Protein AF-A0A1X1Z628-F1 (afdb_monomer_lite)

pLDDT: mean 88.9, std 9.97, range [45.97, 98.0]

Structure (mmCIF, N/CA/C/O backbone):
data_AF-A0A1X1Z628-F1
#
_entry.id   AF-A0A1X1Z628-F1
#
loop_
_atom_site.group_PDB
_atom_site.id
_atom_site.type_symbol
_atom_site.label_atom_id
_atom_site.label_alt_id
_atom_site.label_comp_id
_atom_site.label_asym_id
_atom_site.label_entity_id
_atom_site.label_seq_id
_atom_site.pdbx_PDB_ins_code
_atom_site.Cartn_x
_atom_site.Cartn_y
_atom_site.Cartn_z
_atom_site.occupancy
_atom_site.B_iso_or_equiv
_atom_site.auth_seq_id
_atom_site.auth_comp_id
_atom_site.auth_asym_id
_atom_site.auth_atom_id
_atom_site.pdbx_PDB_model_num
ATOM 1 N N . MET A 1 1 ? 11.898 1.422 -5.623 1.00 73.06 1 MET A N 1
ATOM 2 C CA . MET A 1 1 ? 10.914 1.100 -6.687 1.00 73.06 1 MET A CA 1
ATOM 3 C C . MET A 1 1 ? 9.638 1.900 -6.434 1.00 73.06 1 MET A C 1
ATOM 5 O O . MET A 1 1 ? 9.339 2.126 -5.271 1.00 73.06 1 MET A O 1
ATOM 9 N N . TYR A 1 2 ? 8.907 2.351 -7.464 1.00 82.50 2 TYR A N 1
ATOM 10 C CA . TYR A 1 2 ? 7.722 3.212 -7.279 1.00 82.50 2 TYR A CA 1
ATOM 11 C C . TYR A 1 2 ? 6.398 2.493 -7.041 1.00 82.50 2 TYR A C 1
ATOM 13 O O . TYR A 1 2 ? 5.434 3.175 -6.736 1.00 82.50 2 TYR A O 1
ATOM 21 N N . SER A 1 3 ? 6.332 1.173 -7.215 1.00 85.25 3 SER A N 1
ATOM 22 C CA . SER A 1 3 ? 5.132 0.369 -6.974 1.00 85.25 3 SER A CA 1
ATOM 23 C C . SER A 1 3 ? 5.535 -0.909 -6.266 1.00 85.25 3 SER A C 1
ATOM 25 O O . SER A 1 3 ? 6.292 -1.699 -6.826 1.00 85.25 3 SER A O 1
ATOM 27 N N . ALA A 1 4 ? 5.051 -1.093 -5.040 1.00 79.94 4 ALA A N 1
ATOM 28 C CA . ALA A 1 4 ? 5.262 -2.297 -4.251 1.00 79.94 4 ALA A CA 1
ATOM 29 C C . ALA A 1 4 ? 4.601 -3.508 -4.917 1.00 79.94 4 ALA A C 1
ATOM 31 O O . ALA A 1 4 ? 5.139 -4.606 -4.861 1.00 79.94 4 ALA A O 1
ATOM 32 N N . TYR A 1 5 ? 3.488 -3.297 -5.624 1.00 81.12 5 TYR A N 1
ATOM 33 C CA . TYR A 1 5 ? 2.855 -4.344 -6.420 1.00 81.12 5 TYR A CA 1
ATOM 34 C C . TYR A 1 5 ? 3.768 -4.827 -7.556 1.00 81.12 5 TYR A C 1
ATOM 36 O O . TYR A 1 5 ? 3.990 -6.025 -7.722 1.00 81.12 5 TYR A O 1
ATOM 44 N N . VAL A 1 6 ? 4.342 -3.897 -8.330 1.00 88.19 6 VAL A N 1
ATOM 45 C CA . VAL A 1 6 ? 5.300 -4.261 -9.387 1.00 88.19 6 VAL A CA 1
ATOM 46 C C . VAL A 1 6 ? 6.572 -4.864 -8.787 1.00 88.19 6 VAL A C 1
ATOM 48 O O . VAL A 1 6 ? 7.127 -5.792 -9.371 1.00 88.19 6 VAL A O 1
ATOM 51 N N . ASP A 1 7 ? 7.005 -4.381 -7.621 1.00 85.31 7 ASP A N 1
ATOM 52 C CA . ASP A 1 7 ? 8.162 -4.902 -6.886 1.00 85.31 7 ASP A CA 1
ATOM 53 C C . ASP A 1 7 ? 7.967 -6.357 -6.486 1.00 85.31 7 ASP A C 1
ATOM 55 O O . ASP A 1 7 ? 8.826 -7.193 -6.757 1.00 85.31 7 ASP A O 1
ATOM 59 N N . GLU A 1 8 ? 6.813 -6.686 -5.917 1.00 83.75 8 GLU A N 1
ATOM 60 C CA . GLU A 1 8 ? 6.466 -8.044 -5.523 1.00 83.75 8 GLU A CA 1
ATOM 61 C C . GLU A 1 8 ? 6.444 -8.989 -6.732 1.00 83.75 8 GLU A C 1
ATOM 63 O O . GLU A 1 8 ? 7.099 -10.035 -6.718 1.00 83.75 8 GLU A O 1
ATOM 68 N N . VAL A 1 9 ? 5.769 -8.594 -7.817 1.00 88.44 9 VAL A N 1
ATOM 69 C CA . VAL A 1 9 ? 5.727 -9.385 -9.057 1.00 88.44 9 VAL A CA 1
ATOM 70 C C . VAL A 1 9 ? 7.128 -9.554 -9.649 1.00 88.44 9 VAL A C 1
ATOM 72 O O . VAL A 1 9 ? 7.471 -10.643 -10.112 1.00 88.44 9 VAL A O 1
ATOM 75 N N . TRP A 1 10 ? 7.963 -8.512 -9.607 1.00 90.56 10 TRP A N 1
ATOM 76 C CA . TRP A 1 10 ? 9.350 -8.580 -10.061 1.00 90.56 10 TRP A CA 1
ATOM 77 C C . TRP A 1 10 ? 10.164 -9.588 -9.244 1.00 90.56 10 TRP A C 1
ATOM 79 O O . TRP A 1 10 ? 10.838 -10.437 -9.827 1.00 90.56 10 TRP A O 1
ATOM 89 N N . HIS A 1 11 ? 10.053 -9.564 -7.913 1.00 89.19 11 HIS A N 1
ATOM 90 C CA . HIS A 1 11 ? 10.736 -10.518 -7.038 1.00 89.19 11 HIS A CA 1
ATOM 91 C C . HIS A 1 11 ? 10.313 -11.965 -7.309 1.00 89.19 11 HIS A C 1
ATOM 93 O O . HIS A 1 11 ? 11.170 -12.849 -7.336 1.00 89.19 11 HIS A O 1
ATOM 99 N N . GLN A 1 12 ? 9.026 -12.210 -7.572 1.00 92.50 12 GLN A N 1
ATOM 100 C CA . GLN A 1 12 ? 8.557 -13.538 -7.975 1.00 92.50 12 GLN A CA 1
ATOM 101 C C . GLN A 1 12 ? 9.091 -13.935 -9.355 1.00 92.50 12 GLN A C 1
ATOM 103 O O . GLN A 1 12 ? 9.542 -15.064 -9.542 1.00 92.50 12 GLN A O 1
ATOM 108 N N . PHE A 1 13 ? 9.106 -13.011 -10.321 1.00 94.62 13 PHE A N 1
ATOM 109 C CA . PHE A 1 13 ? 9.576 -13.281 -11.680 1.00 94.62 13 PHE A CA 1
ATOM 110 C C . PHE A 1 13 ? 11.047 -13.717 -11.728 1.00 94.62 13 PHE A C 1
ATOM 112 O O . PHE A 1 13 ? 11.385 -14.646 -12.461 1.00 94.62 13 PHE A O 1
ATOM 119 N N . VAL A 1 14 ? 11.914 -13.109 -10.913 1.00 94.25 14 VAL A N 1
ATOM 120 C CA . VAL A 1 14 ? 13.349 -13.449 -10.856 1.00 94.25 14 VAL A CA 1
ATOM 121 C C . VAL A 1 14 ? 13.586 -14.923 -10.478 1.00 94.25 14 VAL A C 1
ATOM 123 O O . VAL A 1 14 ? 14.599 -15.504 -10.875 1.00 94.25 14 VAL A O 1
ATOM 126 N N . LEU A 1 15 ? 12.652 -15.563 -9.763 1.00 94.69 15 LEU A N 1
ATOM 127 C CA . LEU A 1 15 ? 12.746 -16.979 -9.383 1.00 94.69 15 LEU A CA 1
ATOM 128 C C . LEU A 1 15 ? 12.525 -17.936 -10.567 1.00 94.69 15 LEU A C 1
ATOM 130 O O . LEU A 1 15 ? 13.029 -19.062 -10.550 1.00 94.69 15 LEU A O 1
ATOM 134 N N . PHE A 1 16 ? 11.838 -17.497 -11.625 1.00 96.56 16 PHE A N 1
ATOM 135 C CA . PHE A 1 16 ? 11.666 -18.254 -12.869 1.00 96.56 16 PHE A CA 1
ATOM 136 C C . PHE A 1 16 ? 12.923 -18.124 -13.735 1.00 96.56 16 PHE A C 1
ATOM 138 O O . PHE A 1 16 ? 12.950 -17.438 -14.753 1.00 96.56 16 PHE A O 1
ATOM 145 N N . THR A 1 17 ? 14.015 -18.746 -13.281 1.00 95.19 17 THR A N 1
ATOM 146 C CA . THR A 1 17 ? 15.380 -18.478 -13.772 1.00 95.19 17 THR A CA 1
ATOM 147 C C . THR A 1 17 ? 15.568 -18.655 -15.285 1.00 95.19 17 THR A C 1
ATOM 149 O O . THR A 1 17 ? 16.339 -17.906 -15.891 1.00 95.19 17 THR A O 1
ATOM 152 N N . VAL A 1 18 ? 14.857 -19.591 -15.926 1.00 97.50 18 VAL A N 1
ATOM 153 C CA . VAL A 1 18 ? 14.922 -19.803 -17.384 1.00 97.50 18 VAL A CA 1
ATOM 154 C C . VAL A 1 18 ? 14.257 -18.645 -18.131 1.00 97.50 18 VAL A C 1
ATOM 156 O O . VAL A 1 18 ? 14.847 -18.076 -19.053 1.00 97.50 18 VAL A O 1
ATOM 159 N N . GLU A 1 19 ? 13.040 -18.283 -17.742 1.00 97.94 19 GLU A N 1
ATOM 160 C CA . GLU A 1 19 ? 12.255 -17.192 -18.316 1.00 97.94 19 GLU A CA 1
ATOM 161 C C . GLU A 1 19 ? 12.930 -15.844 -18.063 1.00 97.94 19 GLU A C 1
ATOM 163 O O . GLU A 1 19 ? 13.072 -15.042 -18.989 1.00 97.94 19 GLU A O 1
ATOM 168 N N . TYR A 1 20 ? 13.415 -15.629 -16.840 1.00 97.25 20 TYR A N 1
ATOM 169 C CA . TYR A 1 20 ? 14.140 -14.432 -16.440 1.00 97.25 20 TYR A CA 1
ATOM 170 C C . TYR A 1 20 ? 15.435 -14.268 -17.244 1.00 97.25 20 TYR A C 1
ATOM 172 O O . TYR A 1 20 ? 15.680 -13.201 -17.802 1.00 97.25 20 TYR A O 1
ATOM 180 N N . SER A 1 21 ? 16.223 -15.336 -17.419 1.00 97.38 21 SER A N 1
ATOM 181 C CA . SER A 1 21 ? 17.437 -15.296 -18.246 1.00 97.38 21 SER A CA 1
ATOM 182 C C . SER A 1 21 ? 17.129 -14.935 -19.706 1.00 97.38 21 SER A C 1
ATOM 184 O O . SER A 1 21 ? 17.744 -14.022 -20.262 1.00 97.38 21 SER A O 1
ATOM 186 N N . LYS A 1 22 ? 16.107 -15.562 -20.310 1.00 98.00 22 LYS A N 1
ATOM 187 C CA . LYS A 1 22 ? 15.651 -15.233 -21.675 1.00 98.00 22 LYS A CA 1
ATOM 188 C C . LYS A 1 22 ? 15.183 -13.783 -21.793 1.00 98.00 22 LYS A C 1
ATOM 190 O O . LYS A 1 22 ? 15.529 -13.108 -22.763 1.00 98.00 22 LYS A O 1
ATOM 195 N N . PHE A 1 23 ? 14.409 -13.301 -20.823 1.00 97.12 23 PHE A N 1
ATOM 196 C CA . PHE A 1 23 ? 13.964 -11.911 -20.755 1.00 97.12 23 PHE A CA 1
ATOM 197 C C . PHE A 1 23 ? 15.159 -10.956 -20.689 1.00 97.12 23 PHE A C 1
ATOM 199 O O . PHE A 1 23 ? 15.234 -10.007 -21.473 1.00 97.12 23 PHE A O 1
ATOM 206 N N . CYS A 1 24 ? 16.133 -11.246 -19.825 1.00 96.94 24 CYS A N 1
ATOM 207 C CA . CYS A 1 24 ? 17.323 -10.426 -19.681 1.00 96.94 24 CYS A CA 1
ATOM 208 C C . CYS A 1 24 ? 18.155 -10.368 -20.965 1.00 96.94 24 CYS A C 1
ATOM 210 O O . CYS A 1 24 ? 18.528 -9.281 -21.403 1.00 96.94 24 CYS A O 1
ATOM 212 N N . THR A 1 25 ? 18.392 -11.505 -21.620 1.00 97.00 25 THR A N 1
ATOM 213 C CA . THR A 1 25 ? 19.091 -11.529 -22.911 1.00 97.00 25 THR A CA 1
ATOM 214 C C . THR A 1 25 ? 18.329 -10.743 -23.975 1.00 97.00 25 THR A C 1
ATOM 216 O O . THR A 1 25 ? 18.938 -9.957 -24.695 1.00 97.00 25 THR A O 1
ATOM 219 N N . LYS A 1 26 ? 17.001 -10.900 -24.052 1.00 97.00 26 LYS A N 1
ATOM 220 C CA . LYS A 1 26 ? 16.173 -10.231 -25.064 1.00 97.00 26 LYS A CA 1
ATOM 221 C C . LYS A 1 26 ? 16.186 -8.707 -24.934 1.00 97.00 26 LYS A C 1
ATOM 223 O O . LYS A 1 26 ? 16.325 -8.025 -25.943 1.00 97.00 26 LYS A O 1
ATOM 228 N N . TYR A 1 27 ? 16.001 -8.179 -23.724 1.00 93.94 27 TYR A N 1
ATOM 229 C CA . TYR A 1 27 ? 15.803 -6.738 -23.516 1.00 93.94 27 TYR A CA 1
ATOM 230 C C . TYR A 1 27 ? 17.060 -5.999 -23.056 1.00 93.94 27 TYR A C 1
ATOM 232 O O . TYR A 1 27 ? 17.157 -4.791 -23.249 1.00 93.94 27 TYR A O 1
ATOM 240 N N . PHE A 1 28 ? 18.035 -6.702 -22.477 1.00 94.00 28 PHE A N 1
ATOM 241 C CA . PHE A 1 28 ? 19.246 -6.088 -21.935 1.00 94.00 28 PHE A CA 1
ATOM 242 C C . PHE A 1 28 ? 20.552 -6.641 -22.512 1.00 94.00 28 PHE A C 1
ATOM 244 O O . PHE A 1 28 ? 21.615 -6.146 -22.132 1.00 94.00 28 PHE A O 1
ATOM 251 N N . GLY A 1 29 ? 20.493 -7.664 -23.371 1.00 95.94 29 GLY A N 1
ATOM 252 C CA . GLY A 1 29 ? 21.657 -8.317 -23.980 1.00 95.94 29 GLY A CA 1
ATOM 253 C C . GLY A 1 29 ? 22.440 -9.251 -23.050 1.00 95.94 29 GLY A C 1
ATOM 254 O O . GLY A 1 29 ? 23.292 -10.000 -23.519 1.00 95.94 29 GLY A O 1
ATOM 255 N N . SER A 1 30 ? 22.165 -9.246 -21.744 1.00 95.75 30 SER A N 1
ATOM 256 C CA . SER A 1 30 ? 22.866 -10.058 -20.745 1.00 95.75 30 SER A CA 1
ATOM 257 C C . SER A 1 30 ? 22.041 -10.232 -19.469 1.00 95.75 30 SER A C 1
ATOM 259 O O . SER A 1 30 ? 21.106 -9.468 -19.217 1.00 95.75 30 SER A O 1
ATOM 261 N N . TYR A 1 31 ? 22.390 -11.238 -18.659 1.00 95.19 31 TYR A N 1
ATOM 262 C CA . TYR A 1 31 ? 21.743 -11.510 -17.373 1.00 95.19 31 TYR A CA 1
ATOM 263 C C . TYR A 1 31 ? 21.888 -10.324 -16.410 1.00 95.19 31 TYR A C 1
ATOM 265 O O . TYR A 1 31 ? 22.980 -9.775 -16.243 1.00 95.19 31 TYR A O 1
ATOM 273 N N . ARG A 1 32 ? 20.792 -9.935 -15.750 1.00 92.81 32 ARG A N 1
ATOM 274 C CA . ARG A 1 32 ? 20.796 -8.871 -14.739 1.00 92.81 32 ARG A CA 1
ATOM 275 C C . ARG A 1 32 ? 20.721 -9.483 -13.348 1.00 92.81 32 ARG A C 1
ATOM 277 O O . ARG A 1 32 ? 19.707 -10.061 -12.968 1.00 92.81 32 ARG A O 1
ATOM 284 N N . HIS A 1 33 ? 21.808 -9.351 -12.593 1.00 89.75 33 HIS A N 1
ATOM 285 C CA . HIS A 1 33 ? 21.853 -9.787 -11.203 1.00 89.75 33 HIS A CA 1
ATOM 286 C C . HIS A 1 33 ? 20.926 -8.922 -10.350 1.00 89.75 33 HIS A C 1
ATOM 288 O O . HIS A 1 33 ? 21.000 -7.694 -10.388 1.00 89.75 33 HIS A O 1
ATOM 294 N N . HIS A 1 34 ? 20.049 -9.580 -9.598 1.00 85.19 34 HIS A N 1
ATOM 295 C CA . HIS A 1 34 ? 19.206 -8.926 -8.613 1.00 85.19 34 HIS A CA 1
ATOM 296 C C . HIS A 1 34 ? 20.013 -8.681 -7.333 1.00 85.19 34 HIS A C 1
ATOM 298 O O . HIS A 1 34 ? 20.603 -9.615 -6.789 1.00 85.19 34 HIS A O 1
ATOM 304 N N . PHE A 1 35 ? 20.022 -7.438 -6.853 1.00 80.75 35 PHE A N 1
ATOM 305 C CA . PHE A 1 35 ? 20.649 -7.050 -5.592 1.00 80.75 35 PHE A CA 1
ATOM 306 C C . PHE A 1 35 ? 19.564 -6.510 -4.658 1.00 80.75 35 PHE A C 1
ATOM 308 O O . PHE A 1 35 ? 19.035 -5.430 -4.923 1.00 80.75 35 PHE A O 1
ATOM 315 N N . PRO A 1 36 ? 19.209 -7.240 -3.587 1.00 72.19 36 PRO A N 1
ATOM 316 C CA . PRO A 1 36 ? 18.237 -6.767 -2.612 1.00 72.19 36 PRO A CA 1
ATOM 317 C C . PRO A 1 36 ? 18.672 -5.439 -1.984 1.00 72.19 36 PRO A C 1
ATOM 319 O O . PRO A 1 36 ? 19.849 -5.252 -1.672 1.00 72.19 36 PRO A O 1
ATOM 322 N N . SER A 1 37 ? 17.725 -4.538 -1.725 1.00 67.06 37 SER A N 1
ATOM 323 C CA . SER A 1 37 ? 18.010 -3.225 -1.121 1.00 67.06 37 SER A CA 1
ATOM 324 C C . SER A 1 37 ? 18.577 -3.301 0.304 1.00 67.06 37 SER A C 1
ATOM 326 O O . SER A 1 37 ? 19.125 -2.324 0.798 1.00 67.06 37 SER A O 1
ATOM 328 N N . ASN A 1 38 ? 18.464 -4.450 0.974 1.00 66.12 38 ASN A N 1
ATOM 329 C CA . ASN A 1 38 ? 19.036 -4.712 2.297 1.00 66.12 38 ASN A CA 1
ATOM 330 C C . ASN A 1 38 ? 20.386 -5.456 2.245 1.00 66.12 38 ASN A C 1
ATOM 332 O O . ASN A 1 38 ? 20.887 -5.880 3.288 1.00 66.12 38 ASN A O 1
ATOM 336 N N . ALA A 1 39 ? 20.971 -5.647 1.058 1.00 63.12 39 ALA A N 1
ATOM 337 C CA . ALA A 1 39 ? 22.257 -6.316 0.925 1.00 63.12 39 ALA A CA 1
ATOM 338 C C . ALA A 1 39 ? 23.393 -5.470 1.548 1.00 63.12 39 ALA A C 1
ATOM 340 O O . ALA A 1 39 ? 23.446 -4.253 1.341 1.00 63.12 39 ALA A O 1
ATOM 341 N N . PRO A 1 40 ? 24.343 -6.082 2.281 1.00 54.94 40 PRO A N 1
ATOM 342 C CA . PRO A 1 40 ? 25.507 -5.371 2.804 1.00 54.94 40 PRO A CA 1
ATOM 343 C C . PRO A 1 40 ? 26.293 -4.685 1.675 1.00 54.94 40 PRO A C 1
ATOM 345 O O . PRO A 1 40 ? 26.694 -5.335 0.712 1.00 54.94 40 PRO A O 1
ATOM 348 N N . GLY A 1 41 ? 26.514 -3.370 1.790 1.00 61.16 41 GLY A N 1
ATOM 349 C CA . GLY A 1 41 ? 27.215 -2.558 0.782 1.00 61.16 41 GLY A CA 1
ATOM 350 C C . GLY A 1 41 ? 26.307 -1.838 -0.223 1.00 61.16 41 GLY A C 1
ATOM 351 O O . GLY A 1 41 ? 26.800 -1.042 -1.022 1.00 61.16 41 GLY A O 1
ATOM 352 N N . ALA A 1 42 ? 24.988 -2.043 -0.159 1.00 56.62 42 ALA A N 1
ATOM 353 C CA . ALA A 1 42 ? 24.010 -1.417 -1.045 1.00 56.62 42 ALA A CA 1
ATOM 354 C C . ALA A 1 42 ? 23.654 0.033 -0.654 1.00 56.62 42 ALA A C 1
ATOM 356 O O . ALA A 1 42 ? 22.480 0.355 -0.599 1.00 56.62 42 ALA A O 1
ATOM 357 N N . SER A 1 43 ? 24.631 0.909 -0.371 1.00 53.44 43 SER A N 1
ATOM 358 C CA . SER A 1 43 ? 24.465 2.378 -0.485 1.00 53.44 43 SER A CA 1
ATOM 359 C C . SER A 1 43 ? 25.671 3.153 0.059 1.00 53.44 43 SER A C 1
ATOM 361 O O . SER A 1 43 ? 25.720 3.465 1.248 1.00 53.44 43 SER A O 1
ATOM 363 N N . VAL A 1 44 ? 26.588 3.573 -0.817 1.00 45.97 44 VAL A N 1
ATOM 364 C CA . VAL A 1 44 ? 27.336 4.830 -0.632 1.00 45.97 44 VAL A CA 1
ATOM 365 C C . VAL A 1 44 ? 27.533 5.471 -2.014 1.00 45.97 44 VAL A C 1
ATOM 367 O O . VAL A 1 44 ? 28.355 5.007 -2.795 1.00 45.97 44 VAL A O 1
ATOM 370 N N . GLY A 1 45 ? 26.768 6.522 -2.336 1.00 55.12 45 GLY A N 1
ATOM 371 C CA . GLY A 1 45 ? 27.098 7.440 -3.442 1.00 55.12 45 GLY A CA 1
ATOM 372 C C . GLY A 1 45 ? 26.429 7.227 -4.809 1.00 55.12 45 GLY A C 1
ATOM 373 O O . GLY A 1 45 ? 26.961 7.709 -5.807 1.00 55.12 45 GLY A O 1
ATOM 374 N N . GLY A 1 46 ? 25.286 6.540 -4.893 1.00 59.59 46 GLY A N 1
ATOM 375 C CA . GLY A 1 46 ? 24.500 6.505 -6.136 1.00 59.59 46 GLY A CA 1
ATOM 376 C C . GLY A 1 46 ? 23.924 7.885 -6.506 1.00 59.59 46 GLY A C 1
ATOM 377 O O . GLY A 1 46 ? 23.739 8.719 -5.613 1.00 59.59 46 GLY A O 1
ATOM 378 N N . PRO A 1 47 ? 23.635 8.153 -7.797 1.00 62.97 47 PRO A N 1
ATOM 379 C CA . PRO A 1 47 ? 22.880 9.342 -8.188 1.00 62.97 47 PRO A CA 1
ATOM 380 C C . PRO A 1 47 ? 21.534 9.388 -7.442 1.00 62.97 47 PRO A C 1
ATOM 382 O O . PRO A 1 47 ? 21.024 8.330 -7.060 1.00 62.97 47 PRO A O 1
ATOM 385 N N . PRO A 1 48 ? 20.958 10.586 -7.222 1.00 70.81 48 PRO A N 1
ATOM 386 C CA . PRO A 1 48 ? 19.653 10.703 -6.584 1.00 70.81 48 PRO A CA 1
ATOM 387 C C . PRO A 1 48 ? 18.631 9.840 -7.326 1.00 70.81 48 PRO A C 1
ATOM 389 O O . PRO A 1 48 ? 18.632 9.790 -8.561 1.00 70.81 48 PRO A O 1
ATOM 392 N N . GLU A 1 49 ? 17.779 9.146 -6.569 1.00 74.38 49 GLU A N 1
ATOM 393 C CA . GLU A 1 49 ? 16.643 8.452 -7.164 1.00 74.38 49 GLU A CA 1
ATOM 394 C C . GLU A 1 49 ? 15.803 9.469 -7.938 1.00 74.38 49 GLU A C 1
ATOM 396 O O . GLU A 1 49 ? 15.591 10.597 -7.482 1.00 74.38 49 GLU A O 1
ATOM 401 N N . ALA A 1 50 ? 15.353 9.074 -9.130 1.00 82.81 50 ALA A N 1
ATOM 402 C CA . ALA A 1 50 ? 14.435 9.895 -9.898 1.00 82.81 50 ALA A CA 1
ATOM 403 C C . ALA A 1 50 ? 13.151 10.161 -9.084 1.00 82.81 50 ALA A C 1
ATOM 405 O O . ALA A 1 50 ? 12.856 9.527 -8.069 1.00 82.81 50 ALA A O 1
ATOM 406 N N . THR A 1 51 ? 12.355 11.108 -9.543 1.00 86.75 51 THR A N 1
ATOM 407 C CA . THR A 1 51 ? 10.988 11.308 -9.072 1.00 86.75 51 THR A CA 1
ATOM 408 C C . THR A 1 51 ? 10.018 10.456 -9.891 1.00 86.75 51 THR A C 1
ATOM 410 O O . THR A 1 51 ? 10.281 10.105 -11.045 1.00 86.75 51 THR A O 1
ATOM 413 N N . LEU A 1 52 ? 8.831 10.1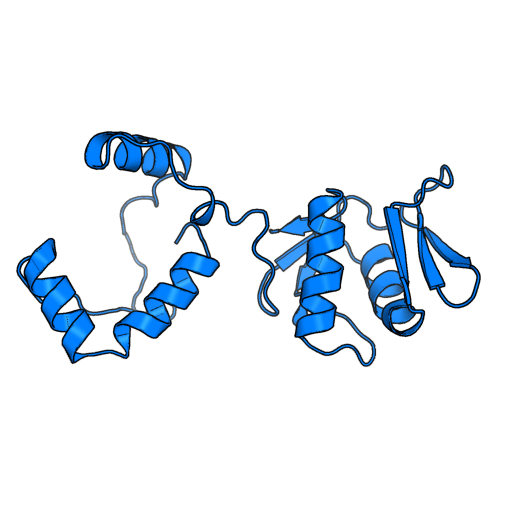79 -9.338 1.00 85.19 52 LEU A N 1
ATOM 414 C CA . LEU A 1 52 ? 7.761 9.496 -10.078 1.00 85.19 52 LEU A CA 1
ATOM 415 C C . LEU A 1 52 ? 7.380 10.250 -11.364 1.00 85.19 52 LEU A C 1
ATOM 417 O O . LEU A 1 52 ? 7.063 9.633 -12.378 1.00 85.19 52 LEU A O 1
ATOM 421 N N . ALA A 1 53 ? 7.440 11.585 -11.333 1.00 87.94 53 ALA A N 1
ATOM 422 C CA . ALA A 1 53 ? 7.166 12.425 -12.493 1.00 87.94 53 ALA A CA 1
ATOM 423 C C . ALA A 1 53 ? 8.215 12.231 -13.601 1.00 87.94 53 ALA A C 1
ATOM 425 O O . ALA A 1 53 ? 7.852 12.055 -14.764 1.00 87.94 53 ALA A O 1
ATOM 426 N N . GLU A 1 54 ? 9.504 12.203 -13.247 1.00 91.69 54 GLU A N 1
ATOM 427 C CA . GLU A 1 54 ? 10.593 11.927 -14.194 1.00 91.69 54 GLU A CA 1
ATOM 428 C C . GLU A 1 54 ? 10.500 10.507 -14.759 1.00 91.69 54 GLU A C 1
ATOM 430 O O . GLU A 1 54 ? 10.647 10.312 -15.967 1.00 91.69 54 GLU A O 1
ATOM 435 N N . PHE A 1 55 ? 10.189 9.522 -13.911 1.00 91.44 55 PHE A N 1
ATOM 436 C CA . PHE A 1 55 ? 9.938 8.151 -14.346 1.00 91.44 55 PHE A CA 1
ATOM 437 C C . PHE A 1 55 ? 8.768 8.070 -15.332 1.00 91.44 55 PHE A C 1
ATOM 439 O O . PHE A 1 55 ? 8.915 7.489 -16.405 1.00 91.44 55 PHE A O 1
ATOM 446 N N . GLY A 1 56 ? 7.635 8.704 -15.019 1.00 92.44 56 GLY A N 1
ATOM 447 C CA . GLY A 1 56 ? 6.467 8.745 -15.898 1.00 92.44 56 GLY A CA 1
ATOM 448 C C . GLY A 1 56 ? 6.749 9.426 -17.240 1.00 92.44 56 GLY A C 1
ATOM 449 O O . GLY A 1 56 ? 6.318 8.931 -18.281 1.00 92.44 56 GLY A O 1
ATOM 450 N N . ALA A 1 57 ? 7.523 10.516 -17.242 1.00 94.12 57 ALA A N 1
ATOM 451 C CA . ALA A 1 57 ? 7.932 11.194 -18.470 1.00 94.12 57 ALA A CA 1
ATOM 452 C C . ALA A 1 57 ? 8.790 10.286 -19.368 1.00 94.12 57 ALA A C 1
ATOM 454 O O . ALA A 1 57 ? 8.514 10.167 -20.563 1.00 94.12 57 ALA A O 1
ATOM 455 N N . ARG A 1 58 ? 9.780 9.591 -18.789 1.00 94.19 58 ARG A N 1
ATOM 456 C CA . ARG A 1 58 ? 10.619 8.623 -19.517 1.00 94.19 58 ARG A CA 1
ATOM 457 C C . ARG A 1 58 ? 9.838 7.404 -19.995 1.00 94.19 58 ARG A C 1
ATOM 459 O O . ARG A 1 58 ? 10.062 6.940 -21.108 1.00 94.19 58 ARG A O 1
ATOM 466 N N . TYR A 1 59 ? 8.902 6.902 -19.192 1.00 94.12 59 TYR A N 1
ATOM 467 C CA . TYR A 1 59 ? 8.031 5.798 -19.590 1.00 94.12 59 TYR A CA 1
ATOM 468 C C . TYR A 1 59 ? 7.227 6.159 -20.846 1.00 94.12 59 TYR A C 1
ATOM 470 O O . TYR A 1 59 ? 7.209 5.395 -21.811 1.00 94.12 59 TYR A O 1
ATOM 478 N N . ARG A 1 60 ? 6.629 7.358 -20.868 1.00 96.00 60 ARG A N 1
ATOM 479 C CA . ARG A 1 60 ? 5.868 7.855 -22.021 1.00 96.00 60 ARG A CA 1
ATOM 480 C C . ARG A 1 60 ? 6.734 8.026 -23.264 1.00 96.00 60 ARG A C 1
ATOM 482 O O . ARG A 1 60 ? 6.292 7.678 -24.351 1.00 96.00 60 ARG A O 1
ATOM 489 N N . GLU A 1 61 ? 7.956 8.528 -23.111 1.00 96.81 61 GLU A N 1
ATOM 490 C CA . GLU A 1 61 ? 8.912 8.664 -24.216 1.00 96.81 61 GLU A CA 1
ATOM 491 C C . GLU A 1 61 ? 9.235 7.310 -24.870 1.00 96.81 61 GLU A C 1
ATOM 493 O O . GLU A 1 61 ? 9.250 7.206 -26.093 1.00 96.81 61 GLU A O 1
ATOM 498 N N . ILE A 1 62 ? 9.457 6.267 -24.064 1.00 94.62 62 ILE A N 1
ATOM 499 C CA . ILE A 1 62 ? 9.868 4.942 -24.550 1.00 94.62 62 ILE A CA 1
ATOM 500 C C . ILE A 1 62 ? 8.686 4.145 -25.113 1.00 94.62 62 ILE A C 1
ATOM 502 O O . ILE A 1 62 ? 8.817 3.492 -26.147 1.00 94.62 62 ILE A O 1
ATOM 506 N N . PHE A 1 63 ? 7.544 4.161 -24.424 1.00 94.31 63 PHE A N 1
ATOM 507 C CA . PHE A 1 63 ? 6.414 3.276 -24.726 1.00 94.31 63 PHE A CA 1
ATOM 508 C C . PHE A 1 63 ? 5.248 3.973 -25.435 1.00 94.31 63 PHE A C 1
ATOM 510 O O . PHE A 1 63 ? 4.317 3.299 -25.870 1.00 94.31 63 PHE A O 1
ATOM 517 N N . GLY A 1 64 ? 5.270 5.303 -25.557 1.00 96.38 64 GLY A N 1
ATOM 518 C CA . GLY A 1 64 ? 4.214 6.078 -26.215 1.00 96.38 64 GLY A CA 1
ATOM 519 C C . GLY A 1 64 ? 2.886 6.123 -25.454 1.00 96.38 64 GLY A C 1
ATOM 520 O O . GLY A 1 64 ? 1.875 6.526 -26.024 1.00 96.38 64 GLY A O 1
ATOM 521 N N . VAL A 1 65 ? 2.865 5.711 -24.184 1.00 95.50 65 VAL A N 1
ATOM 522 C CA . VAL A 1 65 ? 1.660 5.667 -23.344 1.00 95.50 65 VAL A CA 1
ATOM 523 C C . VAL A 1 65 ? 1.897 6.355 -22.005 1.00 95.50 65 VAL A C 1
ATOM 525 O O . VAL A 1 65 ? 3.022 6.400 -21.504 1.00 95.50 65 VAL A O 1
ATOM 528 N N . ASP A 1 66 ? 0.830 6.890 -21.414 1.00 92.75 66 ASP A N 1
ATOM 529 C CA . ASP A 1 66 ? 0.875 7.392 -20.042 1.00 92.75 66 ASP A CA 1
ATOM 530 C C . ASP A 1 66 ? 1.244 6.290 -19.055 1.00 92.75 66 ASP A C 1
ATOM 532 O O . ASP A 1 66 ? 0.985 5.111 -19.301 1.00 92.75 66 ASP A O 1
ATOM 536 N N . LEU A 1 67 ? 1.843 6.691 -17.929 1.00 90.81 67 LEU A N 1
ATOM 537 C CA . LEU A 1 67 ? 2.269 5.757 -16.898 1.00 90.81 67 LEU A CA 1
ATOM 538 C C . LEU A 1 67 ? 1.053 4.950 -16.398 1.00 90.81 67 LEU A C 1
ATOM 540 O O . LEU A 1 67 ? 0.135 5.546 -15.825 1.00 90.81 67 LEU A O 1
ATOM 544 N N . PRO A 1 68 ? 1.017 3.619 -16.608 1.00 89.81 68 PRO A N 1
ATOM 545 C CA . PRO A 1 68 ? -0.150 2.826 -16.245 1.00 89.81 68 PRO A CA 1
ATOM 546 C C . PRO A 1 68 ? -0.409 2.832 -14.737 1.00 89.81 68 PRO A C 1
ATOM 548 O O . PRO A 1 68 ? 0.525 2.889 -13.938 1.00 89.81 68 PRO A O 1
ATOM 551 N N . GLN A 1 69 ? -1.675 2.670 -14.343 1.00 84.25 69 GLN A N 1
ATOM 552 C CA . GLN A 1 69 ? -2.098 2.705 -12.937 1.00 84.25 69 GLN A CA 1
ATOM 553 C C . GLN A 1 69 ? -1.403 1.654 -12.054 1.00 84.25 69 GLN A C 1
ATOM 555 O O . GLN A 1 69 ? -1.303 1.845 -10.852 1.00 84.25 69 GLN A O 1
ATOM 560 N N . VAL A 1 70 ? -0.867 0.570 -12.623 1.00 85.31 70 VAL A N 1
ATOM 561 C CA . VAL A 1 70 ? -0.089 -0.435 -11.870 1.00 85.31 70 VAL A CA 1
ATOM 562 C C . VAL A 1 70 ? 1.150 0.158 -11.175 1.00 85.31 70 VAL A C 1
ATOM 564 O O . VAL A 1 70 ? 1.654 -0.403 -10.204 1.00 85.31 70 VAL A O 1
ATOM 567 N N . TRP A 1 71 ? 1.633 1.310 -11.650 1.00 87.50 71 TRP A N 1
ATOM 568 C CA . TRP A 1 71 ? 2.725 2.060 -11.032 1.00 87.50 71 TRP A CA 1
ATOM 569 C C . TRP A 1 71 ? 2.265 3.031 -9.933 1.00 87.50 71 TRP A C 1
ATOM 571 O O . TRP A 1 71 ? 3.110 3.643 -9.286 1.00 87.50 71 TRP A O 1
ATOM 581 N N . ASP A 1 72 ? 0.954 3.193 -9.725 1.00 82.25 72 ASP A N 1
ATOM 582 C CA . ASP A 1 72 ? 0.388 4.008 -8.649 1.00 82.25 72 ASP A CA 1
ATOM 583 C C . ASP A 1 72 ? 0.318 3.204 -7.346 1.00 82.25 72 ASP A C 1
ATOM 585 O O . ASP A 1 72 ? -0.597 2.417 -7.102 1.00 82.25 72 ASP A O 1
ATOM 589 N N . ASP A 1 73 ? 1.294 3.444 -6.479 1.00 80.44 73 ASP A N 1
ATOM 590 C CA . ASP A 1 73 ? 1.417 2.762 -5.194 1.00 80.44 73 ASP A CA 1
ATOM 591 C C . ASP A 1 73 ? 0.563 3.372 -4.082 1.00 80.44 73 ASP A C 1
ATOM 593 O O . ASP A 1 73 ? 0.491 2.828 -2.981 1.00 80.44 73 ASP A O 1
ATOM 597 N N . SER A 1 74 ? -0.116 4.494 -4.348 1.00 78.56 74 SER A N 1
ATOM 598 C CA . SER A 1 74 ? -0.911 5.199 -3.334 1.00 78.56 74 SER A CA 1
ATOM 599 C C . SER A 1 74 ? -2.070 4.364 -2.783 1.00 78.56 74 SER A C 1
ATOM 601 O O . SER A 1 74 ? -2.608 4.683 -1.720 1.00 78.56 74 SER A O 1
ATOM 603 N N . ARG A 1 75 ? -2.435 3.291 -3.494 1.00 77.94 75 ARG A N 1
ATOM 604 C CA . ARG A 1 75 ? -3.484 2.331 -3.132 1.00 77.94 75 ARG A CA 1
ATOM 605 C C . ARG A 1 75 ? -2.943 0.946 -2.782 1.00 77.94 75 ARG A C 1
ATOM 607 O O . ARG A 1 75 ? -3.732 0.076 -2.428 1.00 77.94 75 ARG A O 1
ATOM 614 N N . CYS A 1 76 ? -1.633 0.719 -2.889 1.00 83.19 76 CYS A N 1
ATOM 615 C CA . CYS A 1 76 ? -1.054 -0.583 -2.588 1.00 83.19 76 CYS A CA 1
ATOM 616 C C . CYS A 1 76 ? -0.934 -0.759 -1.071 1.00 83.19 76 CYS A C 1
ATOM 618 O O . CYS A 1 76 ? -0.123 -0.110 -0.404 1.00 83.19 76 CYS A O 1
ATOM 620 N N . VAL A 1 77 ? -1.768 -1.639 -0.523 1.00 87.88 77 VAL A N 1
ATOM 621 C CA . VAL A 1 77 ? -1.812 -1.968 0.901 1.00 87.88 77 VAL A CA 1
ATOM 622 C C . VAL A 1 77 ? -1.294 -3.390 1.080 1.00 87.88 77 VAL A C 1
ATOM 624 O O . VAL A 1 77 ? -1.840 -4.330 0.516 1.00 87.88 77 VAL A O 1
ATOM 627 N N . THR A 1 78 ? -0.249 -3.543 1.888 1.00 87.94 78 THR A N 1
ATOM 628 C CA . THR A 1 78 ? 0.338 -4.838 2.262 1.00 87.94 78 THR A CA 1
ATOM 629 C C . THR A 1 78 ? 0.561 -4.869 3.776 1.00 87.94 78 THR A C 1
ATOM 631 O O . THR A 1 78 ? 0.640 -3.796 4.385 1.00 87.94 78 THR A O 1
ATOM 634 N N . PRO A 1 79 ? 0.747 -6.042 4.414 1.00 89.69 79 PRO A N 1
ATOM 635 C CA . PRO A 1 79 ? 1.013 -6.133 5.856 1.00 89.69 79 PRO A CA 1
ATOM 636 C C . PRO A 1 79 ? 2.236 -5.308 6.296 1.00 89.69 79 PRO A C 1
ATOM 638 O O . PRO A 1 79 ? 2.325 -4.826 7.431 1.00 89.69 79 PRO A O 1
ATOM 641 N N . HIS A 1 80 ? 3.184 -5.098 5.378 1.00 87.00 80 HIS A N 1
ATOM 642 C CA . HIS A 1 80 ? 4.404 -4.334 5.614 1.00 87.00 80 HIS A CA 1
ATOM 643 C C . HIS A 1 80 ? 4.321 -2.859 5.223 1.00 87.00 80 HIS A C 1
ATOM 645 O O . HIS A 1 80 ? 5.270 -2.116 5.478 1.00 87.00 80 HIS A O 1
ATOM 651 N N . ARG A 1 81 ? 3.193 -2.407 4.667 1.00 86.88 81 ARG A N 1
ATOM 652 C CA . ARG A 1 81 ? 3.002 -1.011 4.286 1.00 86.88 81 ARG A CA 1
ATOM 653 C C . ARG A 1 81 ? 2.749 -0.150 5.520 1.00 86.88 81 ARG A C 1
ATOM 655 O O . ARG A 1 81 ? 1.973 -0.518 6.405 1.00 86.88 81 ARG A O 1
ATOM 662 N N . ARG A 1 82 ? 3.408 1.009 5.573 1.00 92.75 82 ARG A N 1
ATOM 663 C CA . ARG A 1 82 ? 3.131 2.041 6.572 1.00 92.75 82 ARG A CA 1
ATOM 664 C C . ARG A 1 82 ? 1.919 2.854 6.137 1.00 92.75 82 ARG A C 1
ATOM 666 O O . ARG A 1 82 ? 1.815 3.255 4.981 1.00 92.75 82 ARG A O 1
ATOM 673 N N . ILE A 1 83 ? 1.036 3.120 7.084 1.00 95.38 83 ILE 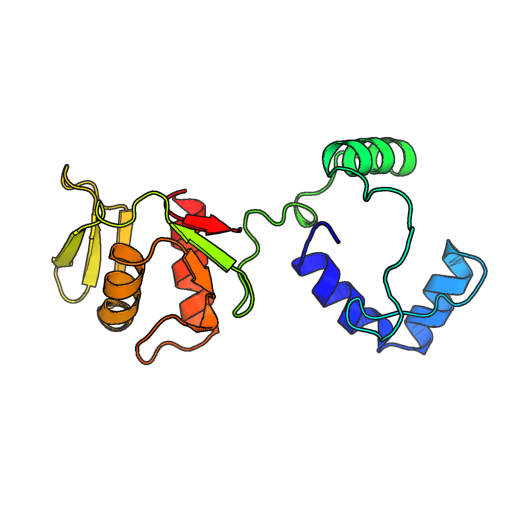A N 1
ATOM 674 C CA . ILE A 1 83 ? -0.184 3.893 6.910 1.00 95.38 83 ILE A CA 1
ATOM 675 C C . ILE A 1 83 ? -0.108 5.140 7.781 1.00 95.38 83 ILE A C 1
ATOM 677 O O . ILE A 1 83 ? 0.369 5.097 8.914 1.00 95.38 83 ILE A O 1
ATOM 681 N N . VAL A 1 84 ? -0.577 6.258 7.237 1.00 95.19 84 VAL A N 1
ATOM 682 C CA . VAL A 1 84 ? -0.669 7.553 7.907 1.00 95.19 84 VAL A CA 1
ATOM 683 C C . VAL A 1 84 ? -2.137 7.933 8.047 1.00 95.19 84 VAL A C 1
ATOM 685 O O . VAL A 1 84 ? -2.856 8.059 7.054 1.00 95.19 84 VAL A O 1
ATOM 688 N N . ASN A 1 85 ? -2.565 8.170 9.283 1.00 94.31 85 ASN A N 1
ATOM 689 C CA . ASN A 1 85 ? -3.904 8.619 9.627 1.00 94.31 85 ASN A CA 1
ATOM 690 C C . ASN A 1 85 ? -3.891 10.104 10.011 1.00 94.31 85 ASN A C 1
ATOM 692 O O . ASN A 1 85 ? -3.497 10.481 11.116 1.00 94.31 85 ASN A O 1
ATOM 696 N N . ARG A 1 86 ? -4.376 10.968 9.114 1.00 88.69 86 ARG A N 1
ATOM 697 C CA . ARG A 1 86 ? -4.471 12.419 9.381 1.00 88.69 86 ARG A CA 1
ATOM 698 C C . ARG A 1 86 ? -5.694 12.808 10.218 1.00 88.69 86 ARG A C 1
ATOM 700 O O . ARG A 1 86 ? -5.805 13.963 10.622 1.00 88.69 86 ARG A O 1
ATOM 707 N N . TYR A 1 87 ? -6.586 11.856 10.476 1.00 89.00 87 TYR A N 1
ATOM 708 C CA . TYR A 1 87 ? -7.808 12.021 11.258 1.00 89.00 87 TYR A CA 1
ATOM 709 C C . TYR A 1 87 ? -7.686 11.422 12.667 1.00 89.00 87 TYR A C 1
ATOM 711 O O . TYR A 1 87 ? -8.677 11.351 13.389 1.00 89.00 87 TYR A O 1
ATOM 719 N N . CYS A 1 88 ? -6.483 11.017 13.083 1.00 90.00 88 CYS A N 1
ATOM 720 C CA . CYS A 1 88 ? -6.210 10.544 14.438 1.00 90.00 88 CYS A CA 1
ATOM 721 C C . CYS A 1 88 ? -6.773 11.516 15.491 1.00 90.00 88 CYS A C 1
ATOM 723 O O . CYS A 1 88 ? -6.549 12.727 15.418 1.00 90.00 88 CYS A O 1
ATOM 725 N N . GLY A 1 89 ? -7.534 10.984 16.449 1.00 89.25 89 GLY A N 1
ATOM 726 C CA . GLY A 1 89 ? -8.212 11.763 17.491 1.00 89.25 89 GLY A CA 1
ATOM 727 C C . GLY A 1 89 ? -9.445 12.553 17.029 1.00 89.25 89 GLY A C 1
ATOM 728 O O . GLY A 1 89 ? -10.054 13.242 17.841 1.00 89.25 89 GLY A O 1
ATOM 729 N N . ARG A 1 90 ? -9.824 12.477 15.746 1.00 91.81 90 ARG A N 1
ATOM 730 C CA . ARG A 1 90 ? -11.041 13.101 15.181 1.00 91.81 90 ARG A CA 1
ATOM 731 C C . ARG A 1 90 ? -12.086 12.084 14.723 1.00 91.81 90 ARG A C 1
ATOM 733 O O . ARG A 1 90 ? -13.191 12.480 14.362 1.00 91.81 90 ARG A O 1
ATOM 740 N N . LEU A 1 91 ? -11.711 10.809 14.692 1.00 92.75 91 LEU A N 1
ATOM 741 C CA . LEU A 1 91 ? -12.583 9.699 14.332 1.00 92.75 91 LEU A CA 1
ATOM 742 C C . LEU A 1 91 ? -13.306 9.194 15.578 1.00 92.75 91 LEU A C 1
ATOM 744 O O . LEU A 1 91 ? -12.697 9.050 16.639 1.00 92.75 91 LEU A O 1
ATOM 748 N N . VAL A 1 92 ? -14.590 8.901 15.429 1.00 93.69 92 VAL A N 1
ATOM 749 C CA . VAL A 1 92 ? -15.447 8.352 16.476 1.00 93.69 92 VAL A CA 1
ATOM 750 C C . VAL A 1 92 ? -15.876 6.951 16.058 1.00 93.69 92 VAL A C 1
ATOM 752 O O . VAL A 1 92 ? -16.138 6.694 14.886 1.00 93.69 92 VAL A O 1
ATOM 755 N N . LEU A 1 93 ? -15.907 6.033 17.022 1.00 94.06 93 LEU A N 1
ATOM 756 C CA . LEU A 1 93 ? -16.325 4.654 16.805 1.00 94.06 93 LEU A CA 1
ATOM 757 C C . LEU A 1 93 ? -17.746 4.455 17.341 1.00 94.06 93 LEU A C 1
ATOM 759 O O . LEU A 1 93 ? -17.985 4.629 18.535 1.00 94.06 93 LEU A O 1
ATOM 763 N N . GLY A 1 94 ? -18.665 4.080 16.460 1.00 91.31 94 GLY A N 1
ATOM 764 C CA . GLY A 1 94 ? -20.053 3.748 16.761 1.00 91.31 94 GLY A CA 1
ATOM 765 C C . GLY A 1 94 ? -20.331 2.243 16.768 1.00 91.31 94 GLY A C 1
ATOM 766 O O . GLY A 1 94 ? -19.438 1.401 16.612 1.00 91.31 94 GLY A O 1
ATOM 767 N N . SER A 1 95 ? -21.599 1.904 16.977 1.00 90.56 95 SER A N 1
ATOM 768 C CA . SER A 1 95 ? -22.138 0.557 16.797 1.00 90.56 95 SER A CA 1
ATOM 769 C C . SER A 1 95 ? -23.579 0.655 16.322 1.00 90.56 95 SER A C 1
ATOM 771 O O . SER A 1 95 ? -24.372 1.335 16.975 1.00 90.56 95 SER A O 1
ATOM 773 N N . VAL A 1 96 ? -23.912 -0.017 15.222 1.00 89.75 96 VAL A N 1
ATOM 774 C CA . VAL A 1 96 ? -25.278 -0.097 14.687 1.00 89.75 96 VAL A CA 1
ATOM 775 C C . VAL A 1 96 ? -25.500 -1.516 14.172 1.00 89.75 96 VAL A C 1
ATOM 777 O O . VAL A 1 96 ? -24.730 -1.989 13.347 1.00 89.75 96 VAL A O 1
ATOM 780 N N . ASP A 1 97 ? -26.511 -2.219 14.689 1.00 88.94 97 ASP A N 1
ATOM 781 C CA . ASP A 1 97 ? -26.944 -3.547 14.215 1.00 88.94 97 ASP A CA 1
ATOM 782 C C . ASP A 1 97 ? -25.824 -4.598 14.042 1.00 88.94 97 ASP A C 1
ATOM 784 O O . ASP A 1 97 ? -25.802 -5.366 13.083 1.00 88.94 97 ASP A O 1
ATOM 788 N N . GLY A 1 98 ? -24.870 -4.649 14.981 1.00 86.88 98 GLY A N 1
ATOM 789 C CA . GLY A 1 98 ? -23.739 -5.590 14.919 1.00 86.88 98 GLY A CA 1
ATOM 790 C C . GLY A 1 98 ? -22.630 -5.180 13.941 1.00 86.88 98 GLY A C 1
ATOM 791 O O . GLY A 1 98 ? -21.751 -5.984 13.628 1.00 86.88 98 GLY A O 1
ATOM 792 N N . MET A 1 99 ? -22.656 -3.932 13.477 1.00 93.44 99 MET A N 1
ATOM 793 C CA . MET A 1 99 ? -21.617 -3.309 12.668 1.00 93.44 99 MET A CA 1
ATOM 794 C C . MET A 1 99 ? -20.888 -2.242 13.487 1.00 93.44 99 MET A C 1
ATOM 796 O O . MET A 1 99 ? -21.500 -1.448 14.207 1.00 93.44 99 MET A O 1
ATOM 800 N N . ALA A 1 100 ? -19.565 -2.204 13.366 1.00 94.50 100 ALA A N 1
ATOM 801 C CA . ALA A 1 100 ? -18.734 -1.132 13.882 1.00 94.50 100 ALA A CA 1
ATOM 802 C C . ALA A 1 100 ? -18.620 -0.023 12.829 1.00 94.50 100 ALA A C 1
ATOM 804 O O . ALA A 1 100 ? -18.171 -0.255 11.703 1.00 94.50 100 ALA A O 1
ATOM 805 N N . GLU A 1 101 ? -19.002 1.195 13.211 1.00 94.81 101 GLU A N 1
ATOM 806 C CA . GLU A 1 101 ? -18.981 2.355 12.319 1.00 94.81 101 GLU A CA 1
ATOM 807 C C . GLU A 1 101 ? -17.880 3.329 12.705 1.00 94.81 101 GLU A C 1
ATOM 809 O O . GLU A 1 101 ? -17.749 3.705 13.867 1.00 94.81 101 GLU A O 1
ATOM 814 N N . LEU A 1 102 ? -17.109 3.776 11.723 1.00 93.62 102 LEU A N 1
ATOM 815 C CA . LEU A 1 102 ? -16.144 4.850 11.887 1.00 93.62 102 LEU A CA 1
ATOM 816 C C . LEU A 1 102 ? -16.750 6.139 11.332 1.00 93.62 102 LEU A C 1
ATOM 818 O O . LEU A 1 102 ? -17.087 6.204 10.148 1.00 93.62 102 LEU A O 1
ATOM 822 N N . THR A 1 103 ? -16.878 7.164 12.169 1.00 93.44 103 THR A N 1
ATOM 823 C CA . THR A 1 103 ? -17.495 8.450 11.816 1.00 93.44 103 THR A CA 1
ATOM 824 C C . THR A 1 103 ? -16.578 9.634 12.135 1.00 93.44 103 THR A C 1
ATOM 826 O O . THR A 1 103 ? -15.581 9.482 12.844 1.00 93.44 103 THR A O 1
ATOM 829 N N . ASP A 1 104 ? -16.868 10.823 11.599 1.00 88.88 104 ASP A N 1
ATOM 830 C CA . ASP A 1 104 ? -16.287 12.074 12.114 1.00 88.88 104 ASP A CA 1
ATOM 831 C C . ASP A 1 104 ? -17.144 12.699 13.227 1.00 88.88 104 ASP A C 1
ATOM 833 O O . ASP A 1 104 ? -18.258 12.266 13.521 1.00 88.88 104 ASP A O 1
ATOM 837 N N . GLY A 1 105 ? -16.641 13.784 13.823 1.00 82.06 105 GLY A N 1
ATOM 838 C CA . GLY A 1 105 ? -17.373 14.568 14.822 1.00 82.06 105 GLY A CA 1
ATOM 839 C C . GLY A 1 105 ? -18.661 15.243 14.3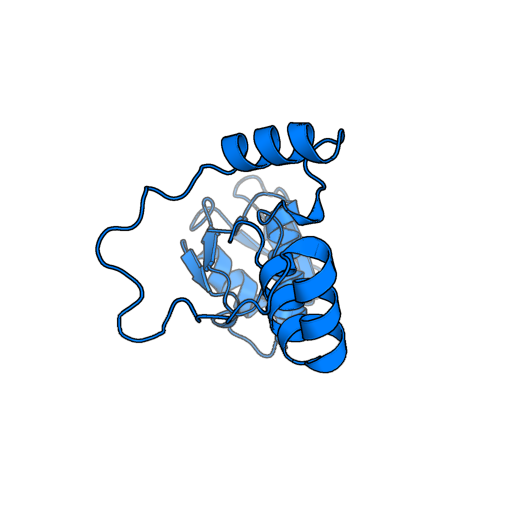21 1.00 82.06 105 GLY A C 1
ATOM 840 O O . GLY A 1 105 ? -19.393 15.786 15.141 1.00 82.06 105 GLY A O 1
ATOM 841 N N . SER A 1 106 ? -18.952 15.222 13.013 1.00 85.88 106 SER A N 1
ATOM 842 C CA . SER A 1 106 ? -20.239 15.672 12.457 1.00 85.88 106 SER A CA 1
ATOM 843 C C . SER A 1 106 ? -21.264 14.540 12.321 1.00 85.88 106 SER A C 1
ATOM 845 O O . SER A 1 106 ? -22.416 14.798 11.981 1.00 85.88 106 SER A O 1
ATOM 847 N N . GLY A 1 107 ? -20.861 13.295 12.598 1.00 83.81 107 GLY A N 1
ATOM 848 C CA . GLY A 1 107 ? -21.687 12.102 12.429 1.00 83.81 107 GLY A CA 1
ATOM 849 C C . GLY A 1 107 ? -21.655 11.524 11.013 1.00 83.81 107 GLY A C 1
ATOM 850 O O . GLY A 1 107 ? -22.415 10.604 10.718 1.00 83.81 107 GLY A O 1
ATOM 851 N N . ARG A 1 108 ? -20.785 12.018 10.121 1.00 89.19 108 ARG A N 1
ATOM 852 C CA . ARG A 1 108 ? -20.616 11.427 8.791 1.00 89.19 108 ARG A CA 1
ATOM 853 C C . ARG A 1 108 ? -19.960 10.058 8.929 1.00 89.19 108 ARG A C 1
ATOM 855 O O . ARG A 1 108 ? -18.845 9.964 9.436 1.00 89.19 108 ARG A O 1
ATOM 862 N N . VAL A 1 109 ? -20.617 9.022 8.414 1.00 90.56 109 VAL A N 1
ATOM 863 C CA . VAL A 1 109 ? -20.060 7.667 8.352 1.00 90.56 109 VAL A CA 1
ATOM 864 C C . VAL A 1 109 ? -19.037 7.570 7.228 1.00 90.56 109 VAL A C 1
ATOM 866 O O . VAL A 1 109 ? -19.291 7.952 6.085 1.00 90.56 109 VAL A O 1
ATOM 869 N N . PHE A 1 110 ? -17.865 7.060 7.572 1.00 89.94 110 PHE A N 1
ATOM 870 C CA . PHE A 1 110 ? -16.778 6.800 6.643 1.00 89.94 110 PHE A CA 1
ATOM 871 C C . PHE A 1 110 ? -16.674 5.337 6.246 1.00 89.94 110 PHE A C 1
ATOM 873 O O . PHE A 1 110 ? -16.327 5.028 5.109 1.00 89.94 110 PHE A O 1
ATOM 880 N N . LEU A 1 111 ? -16.931 4.450 7.201 1.00 92.06 111 LEU A N 1
ATOM 881 C CA . LEU A 1 111 ? -16.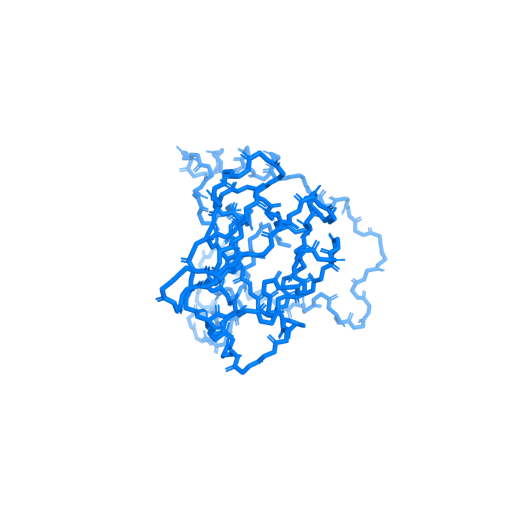856 3.015 7.020 1.00 92.06 111 LEU A CA 1
ATOM 882 C C . LEU A 1 111 ? -17.800 2.348 8.018 1.00 92.06 111 LEU A C 1
ATOM 884 O O . LEU A 1 111 ? -17.847 2.753 9.177 1.00 92.06 111 LEU A O 1
ATOM 888 N N . SER A 1 112 ? -18.509 1.320 7.569 1.00 93.69 112 SER A N 1
ATOM 889 C CA . SER A 1 112 ? -19.308 0.431 8.409 1.00 93.69 112 SER A CA 1
ATOM 890 C C . SER A 1 112 ? -18.911 -0.999 8.060 1.00 93.69 112 SER A C 1
ATOM 892 O O . SER A 1 112 ? -18.984 -1.397 6.896 1.00 93.69 112 SER A O 1
ATOM 894 N N . VAL A 1 113 ? -18.393 -1.740 9.037 1.00 93.44 113 VAL A N 1
ATOM 895 C CA . VAL A 1 113 ? -17.883 -3.113 8.870 1.00 93.44 113 VAL A CA 1
ATOM 896 C C . VAL A 1 113 ? -18.365 -3.991 10.012 1.00 93.44 113 VAL A C 1
ATOM 898 O O . VAL A 1 113 ? -18.837 -3.491 11.027 1.00 93.44 113 VAL A O 1
ATOM 901 N N . ASN A 1 114 ? -18.251 -5.307 9.851 1.00 93.88 114 ASN A N 1
ATOM 902 C CA . ASN A 1 114 ? -18.619 -6.253 10.897 1.00 93.88 114 ASN A CA 1
ATOM 903 C C . ASN A 1 114 ? -17.880 -5.952 12.216 1.00 93.88 114 ASN A C 1
ATOM 905 O O . ASN A 1 114 ? -16.720 -5.527 12.207 1.00 93.88 114 ASN A O 1
ATOM 909 N N . ASP A 1 115 ? -18.544 -6.204 13.346 1.00 93.12 115 ASP A N 1
ATOM 910 C CA . ASP A 1 115 ? -18.015 -5.905 14.676 1.00 93.12 115 ASP A CA 1
ATOM 911 C C . ASP A 1 115 ? -16.676 -6.576 15.012 1.00 93.12 115 ASP A C 1
ATOM 913 O O . ASP A 1 115 ? -15.938 -6.070 15.854 1.00 93.12 115 ASP A O 1
ATOM 917 N N . ILE A 1 116 ? -16.309 -7.661 14.321 1.00 93.19 116 ILE A N 1
ATOM 918 C CA . ILE A 1 116 ? -14.992 -8.309 14.458 1.00 93.19 116 ILE A CA 1
ATOM 919 C C . ILE A 1 116 ? -13.846 -7.297 14.251 1.00 93.19 116 ILE A C 1
ATOM 921 O O . ILE A 1 116 ? -12.829 -7.353 14.940 1.00 93.19 116 ILE A O 1
ATOM 925 N N . ALA A 1 117 ? -14.019 -6.304 13.372 1.00 95.12 117 ALA A N 1
ATOM 926 C CA . ALA A 1 117 ? -13.008 -5.277 13.109 1.00 95.12 117 ALA A CA 1
ATOM 927 C C . ALA A 1 117 ? -12.984 -4.132 14.146 1.00 95.12 117 ALA A C 1
ATOM 929 O O . ALA A 1 117 ? -12.195 -3.192 14.011 1.00 95.12 117 ALA A O 1
ATOM 930 N N . ARG A 1 118 ? -13.829 -4.170 15.187 1.00 95.19 118 ARG A N 1
ATOM 931 C CA . ARG A 1 118 ? -13.983 -3.081 16.168 1.00 95.19 118 ARG A CA 1
ATOM 932 C C . ARG A 1 118 ? -12.672 -2.703 16.847 1.00 95.19 118 ARG A C 1
ATOM 934 O O . ARG A 1 118 ? -12.406 -1.515 17.036 1.00 95.19 118 ARG A O 1
ATOM 941 N N . GLU A 1 119 ? -11.865 -3.683 17.243 1.00 96.56 119 GLU A N 1
ATOM 942 C CA . GLU A 1 119 ? -10.579 -3.409 17.891 1.00 96.56 119 GLU A CA 1
ATOM 943 C C . GLU A 1 119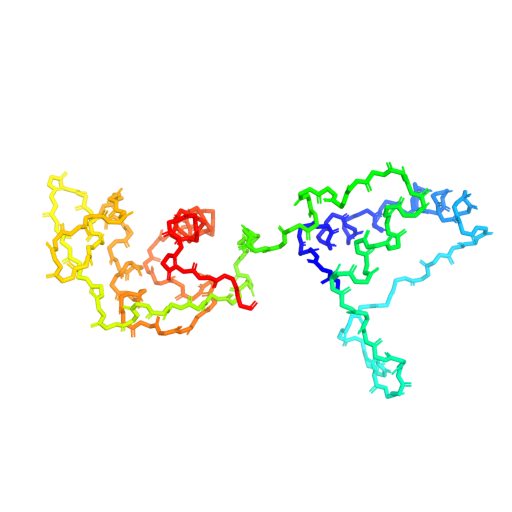 ? -9.605 -2.706 16.946 1.00 96.56 119 GLU A C 1
ATOM 945 O O . GLU A 1 119 ? -8.999 -1.702 17.330 1.00 96.56 119 GLU A O 1
ATOM 950 N N . ALA A 1 120 ? -9.531 -3.166 15.695 1.00 96.88 120 ALA A N 1
ATOM 951 C CA . ALA A 1 120 ? -8.728 -2.536 14.657 1.00 96.88 120 ALA A CA 1
ATOM 952 C C . ALA A 1 120 ? -9.184 -1.092 14.396 1.00 96.88 120 ALA A C 1
ATOM 954 O O . ALA A 1 120 ? -8.359 -0.181 14.373 1.00 96.88 120 ALA A O 1
ATOM 955 N N . LEU A 1 121 ? -10.494 -0.840 14.286 1.00 95.88 121 LEU A N 1
ATOM 956 C CA . LEU A 1 121 ? -11.027 0.515 14.106 1.00 95.88 121 LEU A CA 1
ATOM 957 C C . LEU A 1 121 ? -10.742 1.430 15.301 1.00 95.88 121 LEU A C 1
ATOM 959 O O . LEU A 1 121 ? -10.384 2.594 15.110 1.00 95.88 121 LEU A O 1
ATOM 963 N N . ARG A 1 122 ? -10.855 0.913 16.531 1.00 95.88 122 ARG A N 1
ATOM 964 C CA . ARG A 1 122 ? -10.500 1.657 17.749 1.00 95.88 122 ARG A CA 1
ATOM 965 C C . ARG A 1 122 ? -9.026 2.054 17.735 1.00 95.88 122 ARG A C 1
ATOM 967 O O . ARG A 1 122 ? -8.699 3.201 18.036 1.00 95.88 122 ARG A O 1
ATOM 974 N N . PHE A 1 123 ? -8.150 1.124 17.360 1.00 96.88 123 PHE A N 1
ATOM 975 C CA . PHE A 1 123 ? -6.722 1.382 17.211 1.00 96.88 123 PHE A CA 1
ATOM 976 C C . PHE A 1 123 ? -6.447 2.446 16.143 1.00 96.88 123 PHE A C 1
ATOM 978 O O . PHE A 1 123 ? -5.728 3.407 16.414 1.00 96.88 123 PHE A O 1
ATOM 985 N N . ILE A 1 124 ? -7.068 2.333 14.965 1.00 95.88 124 ILE A N 1
ATOM 986 C CA . ILE A 1 124 ? -6.931 3.306 13.873 1.00 95.88 124 ILE A CA 1
ATOM 987 C C . ILE A 1 124 ? -7.358 4.702 14.336 1.00 95.88 124 ILE A C 1
ATOM 989 O O . ILE A 1 124 ? -6.620 5.660 14.113 1.00 95.88 124 ILE A O 1
ATOM 993 N N . ALA A 1 125 ? -8.499 4.834 15.021 1.00 95.00 125 ALA A N 1
ATOM 994 C CA . ALA A 1 125 ? -9.002 6.123 15.500 1.00 95.00 125 ALA A CA 1
ATOM 995 C C . ALA A 1 125 ? -8.006 6.859 16.420 1.00 95.00 125 ALA A C 1
ATOM 997 O O . ALA A 1 125 ? -7.930 8.091 16.386 1.00 95.00 125 ALA A O 1
ATOM 998 N N . GLY A 1 126 ? -7.223 6.107 17.202 1.00 95.25 126 GLY A N 1
ATOM 999 C CA . GLY A 1 126 ? -6.230 6.629 18.143 1.00 95.25 126 GLY A CA 1
ATOM 1000 C C . GLY A 1 126 ? -4.788 6.690 17.630 1.00 95.25 126 GLY A C 1
ATOM 1001 O O . GLY A 1 126 ? -3.938 7.228 18.337 1.00 95.25 126 GLY A O 1
ATOM 1002 N N . THR A 1 127 ? -4.490 6.164 16.437 1.00 96.19 127 THR A N 1
ATOM 1003 C CA . THR A 1 127 ? -3.102 5.985 15.981 1.00 96.19 127 THR A CA 1
ATOM 1004 C C . THR A 1 127 ? -2.815 6.776 14.709 1.00 96.19 127 THR A C 1
ATOM 1006 O O . THR A 1 127 ? -3.431 6.560 13.668 1.00 96.19 127 THR A O 1
ATOM 1009 N N . GLY A 1 128 ? -1.843 7.692 14.781 1.00 95.06 128 GLY A N 1
ATOM 1010 C CA . GLY A 1 128 ? -1.480 8.595 13.679 1.00 95.06 128 GLY A CA 1
ATOM 1011 C C . GLY A 1 128 ? -0.651 7.955 12.563 1.00 95.06 128 GLY A C 1
ATOM 1012 O O . GLY A 1 128 ? -0.731 8.390 11.415 1.00 95.06 128 GLY A O 1
ATOM 1013 N N . ALA A 1 129 ? 0.139 6.927 12.873 1.00 95.69 129 ALA A N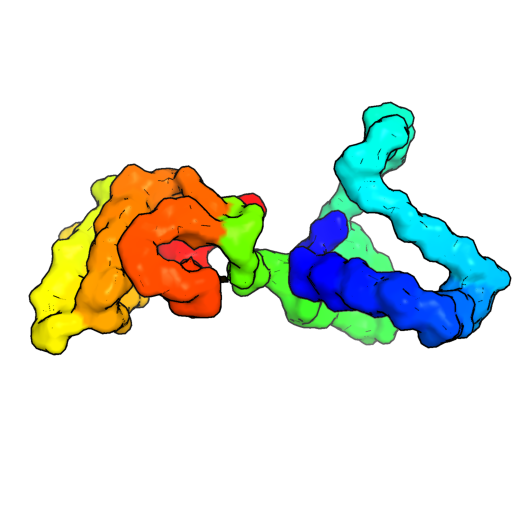 1
ATOM 1014 C CA . ALA A 1 129 ? 0.866 6.143 11.881 1.00 95.69 129 ALA A CA 1
ATOM 1015 C C . ALA A 1 129 ? 1.161 4.737 12.413 1.00 95.69 129 ALA A C 1
ATOM 1017 O O . ALA A 1 129 ? 1.540 4.602 13.573 1.00 95.69 129 ALA A O 1
ATOM 1018 N N . PHE A 1 130 ? 1.017 3.721 11.566 1.00 96.44 130 PHE A N 1
ATOM 1019 C CA . PHE A 1 130 ? 1.179 2.307 11.932 1.00 96.44 130 PHE A CA 1
ATOM 1020 C C . PHE A 1 130 ? 1.474 1.454 10.692 1.00 96.44 130 PHE A C 1
ATOM 1022 O O . PHE A 1 130 ? 1.280 1.907 9.563 1.00 96.44 130 PHE A O 1
ATOM 1029 N N . TYR A 1 131 ? 1.944 0.225 10.879 1.00 95.69 131 TYR A N 1
ATOM 1030 C CA . TYR A 1 131 ? 1.990 -0.791 9.828 1.00 95.69 131 TYR A CA 1
ATOM 1031 C C . TYR A 1 131 ? 0.697 -1.606 9.807 1.00 95.69 131 TYR A C 1
ATOM 1033 O O . TYR A 1 131 ? 0.129 -1.894 10.854 1.00 95.69 131 TYR A O 1
ATOM 1041 N N . VAL A 1 132 ? 0.253 -2.048 8.628 1.00 95.56 132 VAL A N 1
ATOM 1042 C CA . VAL A 1 132 ? -0.989 -2.841 8.492 1.00 95.56 132 VAL A CA 1
ATOM 1043 C C . VAL A 1 132 ? -0.973 -4.101 9.370 1.00 95.56 132 VAL A C 1
ATOM 1045 O O . VAL A 1 132 ? -1.968 -4.407 10.021 1.00 95.56 132 VAL A O 1
ATOM 1048 N N . ARG A 1 133 ? 0.173 -4.791 9.476 1.00 95.06 133 ARG A N 1
ATOM 1049 C CA . ARG A 1 133 ? 0.335 -5.970 10.349 1.00 95.06 133 ARG A CA 1
ATOM 1050 C C . ARG A 1 133 ? 0.093 -5.698 11.840 1.00 95.06 133 ARG A C 1
ATOM 1052 O O . ARG A 1 133 ? -0.208 -6.632 12.576 1.00 95.06 133 ARG A O 1
ATOM 1059 N N . GLU A 1 134 ? 0.231 -4.447 12.284 1.00 96.62 134 GLU A N 1
ATOM 1060 C CA . GLU A 1 134 ? 0.071 -4.041 13.689 1.00 96.62 134 GLU A CA 1
ATOM 1061 C C . GLU A 1 134 ? -1.397 -3.891 14.099 1.00 96.62 134 GLU A C 1
ATOM 1063 O O . GLU A 1 134 ? -1.668 -3.688 15.281 1.00 96.62 134 GLU A O 1
ATOM 1068 N N . LEU A 1 135 ? -2.344 -3.987 13.155 1.00 96.88 135 LEU A N 1
ATOM 1069 C CA . LEU A 1 135 ? -3.762 -3.937 13.491 1.00 96.88 135 LEU A CA 1
ATOM 1070 C C . LEU A 1 135 ? -4.117 -5.053 14.493 1.00 96.88 135 LEU A C 1
ATOM 1072 O O . LEU A 1 135 ? -3.851 -6.225 14.198 1.00 96.88 135 LEU A O 1
ATOM 1076 N N . PRO A 1 136 ? -4.703 -4.702 15.654 1.00 95.88 136 PRO A N 1
ATOM 1077 C CA . PRO A 1 136 ? -5.106 -5.670 16.668 1.00 95.88 136 PRO A CA 1
ATOM 1078 C C . PRO A 1 136 ? -6.417 -6.379 16.299 1.00 95.88 136 PRO A C 1
ATOM 1080 O O . PRO A 1 136 ? -7.092 -6.009 15.334 1.00 95.88 136 PRO A O 1
ATOM 1083 N N . GLY A 1 137 ? -6.784 -7.364 17.118 1.00 93.19 137 GLY A N 1
ATOM 1084 C CA . GLY A 1 137 ? -7.943 -8.230 16.922 1.00 93.19 137 GLY A CA 1
ATOM 1085 C C . GLY A 1 137 ? -7.622 -9.475 16.093 1.00 93.19 137 GLY A C 1
ATOM 1086 O O . GLY A 1 137 ? -6.514 -9.635 15.576 1.00 93.19 137 GLY A O 1
ATOM 1087 N N . ASP A 1 138 ? -8.622 -10.339 15.943 1.00 92.44 138 ASP A N 1
ATOM 1088 C CA . ASP A 1 138 ? -8.501 -11.650 15.287 1.00 92.44 138 ASP A CA 1
ATOM 1089 C C . ASP A 1 138 ? -8.684 -11.584 13.758 1.00 92.44 138 ASP A C 1
ATOM 1091 O O . ASP A 1 138 ? -9.172 -12.522 13.133 1.00 92.44 138 ASP A O 1
ATOM 1095 N N . LEU A 1 139 ? -8.299 -10.462 13.141 1.00 95.12 139 LEU A N 1
ATOM 1096 C CA . LEU A 1 139 ? -8.343 -10.300 11.688 1.00 95.12 139 LEU A CA 1
ATOM 1097 C C . LEU A 1 139 ? -7.167 -11.025 11.030 1.00 95.12 139 LEU A C 1
ATOM 1099 O O . LEU A 1 139 ? -6.010 -10.867 11.434 1.00 95.12 139 LEU A O 1
ATOM 1103 N N . THR A 1 140 ? -7.453 -11.747 9.954 1.00 96.00 140 THR A N 1
ATOM 1104 C CA . THR A 1 140 ? -6.441 -12.265 9.028 1.00 96.00 140 THR A CA 1
ATOM 1105 C C . THR A 1 140 ? -5.718 -11.123 8.307 1.00 96.00 140 THR A C 1
ATOM 1107 O O . THR A 1 140 ? -6.200 -9.988 8.251 1.00 96.00 140 THR A O 1
ATOM 1110 N N . ASP A 1 141 ? -4.557 -11.407 7.711 1.00 93.81 141 ASP A N 1
ATOM 1111 C CA . ASP A 1 141 ? -3.830 -10.402 6.925 1.00 93.81 141 ASP A CA 1
ATOM 1112 C C . ASP A 1 141 ? -4.658 -9.891 5.735 1.00 93.81 141 ASP A C 1
ATOM 1114 O O . ASP A 1 141 ? -4.636 -8.696 5.446 1.00 93.81 141 ASP A O 1
ATOM 1118 N N . GLU A 1 142 ? -5.447 -10.757 5.093 1.00 93.38 142 GLU A N 1
ATOM 1119 C CA . GLU A 1 142 ? -6.352 -10.370 4.004 1.00 93.38 142 GLU A CA 1
ATOM 1120 C C . GLU A 1 142 ? -7.432 -9.390 4.482 1.00 93.38 142 GLU A C 1
ATOM 1122 O O . GLU A 1 142 ? -7.662 -8.360 3.847 1.00 93.38 142 GLU A O 1
ATOM 1127 N N . GLU A 1 143 ? -8.044 -9.648 5.641 1.00 95.38 143 GLU A N 1
ATOM 1128 C CA . GLU A 1 143 ? -9.044 -8.750 6.228 1.00 95.38 143 GLU A CA 1
ATOM 1129 C C . GLU A 1 143 ? -8.429 -7.416 6.666 1.00 95.38 143 GLU A C 1
ATOM 1131 O O . GLU A 1 143 ? -9.021 -6.358 6.440 1.00 95.38 143 GLU A O 1
ATOM 1136 N N . LYS A 1 144 ? -7.216 -7.434 7.236 1.00 96.44 144 LYS A N 1
ATOM 1137 C CA . LYS A 1 144 ? -6.460 -6.216 7.577 1.00 96.44 144 LYS A CA 1
ATOM 1138 C C . LYS A 1 144 ? -6.171 -5.374 6.336 1.00 96.44 144 LYS A C 1
ATOM 1140 O O . LYS A 1 144 ? -6.356 -4.155 6.363 1.00 96.44 144 LYS A O 1
ATOM 1145 N N . ILE A 1 145 ? -5.737 -6.009 5.246 1.00 94.31 145 ILE A N 1
ATOM 1146 C CA . ILE A 1 145 ? -5.482 -5.343 3.963 1.00 94.31 145 ILE A CA 1
ATOM 1147 C C . ILE A 1 145 ? -6.775 -4.738 3.418 1.00 94.31 145 ILE A C 1
ATOM 1149 O O . ILE A 1 145 ? -6.789 -3.552 3.093 1.00 94.31 145 ILE A O 1
ATOM 1153 N N . ALA A 1 146 ? -7.862 -5.511 3.362 1.00 93.56 146 ALA A N 1
ATOM 1154 C CA . ALA A 1 146 ? -9.148 -5.050 2.843 1.00 93.56 146 ALA A CA 1
ATOM 1155 C C . ALA A 1 146 ? -9.701 -3.861 3.648 1.00 93.56 146 ALA A C 1
ATOM 1157 O O . ALA A 1 146 ? -10.136 -2.863 3.068 1.00 93.56 146 ALA A O 1
ATOM 1158 N N . LEU A 1 147 ? -9.610 -3.927 4.981 1.00 95.12 147 LEU A N 1
ATOM 1159 C CA . LEU A 1 147 ? -10.033 -2.854 5.880 1.00 95.12 147 LEU A CA 1
ATOM 1160 C C . LEU A 1 147 ? -9.282 -1.546 5.595 1.00 95.12 147 LEU A C 1
ATOM 1162 O O . LEU A 1 147 ? -9.890 -0.482 5.450 1.00 95.12 147 LEU A O 1
ATOM 1166 N N . ILE A 1 148 ? -7.954 -1.616 5.499 1.00 95.88 148 ILE A N 1
ATOM 1167 C CA . ILE A 1 148 ? -7.120 -0.439 5.244 1.00 95.88 148 ILE A CA 1
ATOM 1168 C C . ILE A 1 148 ? -7.302 0.074 3.818 1.00 95.88 148 ILE A C 1
ATOM 1170 O O . ILE A 1 148 ? -7.374 1.287 3.633 1.00 95.88 148 ILE A O 1
ATOM 1174 N N . ALA A 1 149 ? -7.425 -0.809 2.826 1.00 92.12 149 ALA A N 1
ATOM 1175 C CA . ALA A 1 149 ? -7.677 -0.424 1.442 1.00 92.12 149 ALA A CA 1
ATOM 1176 C C . ALA A 1 149 ? -8.966 0.405 1.318 1.00 92.12 149 ALA A C 1
ATOM 1178 O O . ALA A 1 149 ? -8.934 1.484 0.722 1.00 92.12 149 ALA A O 1
ATOM 1179 N N . GLY A 1 150 ? -10.055 -0.014 1.975 1.00 92.44 150 GLY A N 1
ATOM 1180 C CA . GLY A 1 150 ? -11.300 0.761 2.015 1.00 92.44 150 GLY A CA 1
ATOM 1181 C C . GLY A 1 150 ? -11.130 2.147 2.654 1.00 92.44 150 GLY A C 1
ATOM 1182 O O . GLY A 1 150 ? -11.649 3.148 2.160 1.00 92.44 150 GLY A O 1
ATOM 1183 N N . LEU A 1 151 ? -10.339 2.253 3.724 1.00 93.25 151 LEU A N 1
ATOM 1184 C CA . LEU A 1 151 ? -10.063 3.537 4.385 1.00 93.25 151 LEU A CA 1
ATOM 1185 C C . LEU A 1 151 ? -9.086 4.444 3.610 1.00 93.25 151 LEU A C 1
ATOM 1187 O O . LEU A 1 151 ? -9.120 5.671 3.759 1.00 93.25 151 LEU A O 1
ATOM 1191 N N . VAL A 1 152 ? -8.213 3.865 2.783 1.00 92.75 152 VAL A N 1
ATOM 1192 C CA . VAL A 1 152 ? -7.367 4.604 1.835 1.00 92.75 152 VAL A CA 1
ATOM 1193 C C . VAL A 1 152 ? -8.213 5.143 0.682 1.00 92.75 152 VAL A C 1
ATOM 1195 O O . VAL A 1 152 ? -8.050 6.301 0.291 1.00 92.75 152 VAL A O 1
ATOM 1198 N N . GLU A 1 153 ? -9.173 4.361 0.185 1.00 88.94 153 GLU A N 1
ATOM 1199 C CA . GLU A 1 153 ? -10.100 4.783 -0.869 1.00 88.94 153 GLU A CA 1
ATOM 1200 C C . GLU A 1 153 ? -10.980 5.965 -0.432 1.00 88.94 153 GLU A C 1
ATOM 1202 O O . GLU A 1 153 ? -11.156 6.929 -1.183 1.00 88.94 153 GLU A O 1
ATOM 1207 N N . THR A 1 154 ? -11.427 5.975 0.828 1.00 87.25 154 THR A N 1
ATOM 1208 C CA . THR A 1 154 ? -12.154 7.112 1.422 1.00 87.25 154 THR A CA 1
ATOM 1209 C C . THR A 1 154 ? -11.254 8.298 1.801 1.00 87.25 154 THR A C 1
ATOM 1211 O O . THR A 1 154 ? -11.753 9.335 2.243 1.00 87.25 154 THR A O 1
ATOM 1214 N N . ARG A 1 155 ? -9.934 8.195 1.571 1.00 88.25 155 ARG A N 1
ATOM 1215 C CA . ARG A 1 155 ? -8.895 9.218 1.823 1.00 88.25 155 ARG A CA 1
ATOM 1216 C C . ARG A 1 155 ? -8.690 9.605 3.289 1.00 88.25 155 ARG A C 1
ATOM 1218 O O . ARG A 1 155 ? -8.050 10.625 3.570 1.00 88.25 155 ARG A O 1
ATOM 1225 N N . ILE A 1 156 ? -9.197 8.802 4.216 1.00 89.06 156 ILE A N 1
ATOM 1226 C CA . ILE A 1 156 ? -8.976 8.981 5.659 1.00 89.06 156 ILE A CA 1
ATOM 1227 C C . ILE A 1 156 ? -7.563 8.552 6.010 1.00 89.06 156 ILE A C 1
ATOM 1229 O O . ILE A 1 156 ? -6.836 9.247 6.726 1.00 89.06 156 ILE A O 1
ATOM 1233 N N . LEU A 1 157 ? -7.169 7.414 5.447 1.00 93.00 157 LEU A N 1
ATOM 1234 C CA . LEU A 1 157 ? -5.825 6.890 5.534 1.00 93.00 157 LEU A CA 1
ATOM 1235 C C . LEU A 1 157 ? -5.063 7.193 4.250 1.00 93.00 157 LEU A C 1
ATOM 1237 O O . LEU A 1 157 ? -5.633 7.369 3.173 1.00 93.00 157 LEU A O 1
ATOM 1241 N N . ARG A 1 158 ? -3.744 7.280 4.377 1.00 91.62 158 ARG A N 1
ATOM 1242 C CA . ARG A 1 158 ? -2.831 7.354 3.240 1.00 91.62 158 ARG A CA 1
ATOM 1243 C C . ARG A 1 158 ? -1.727 6.342 3.418 1.00 91.62 158 ARG A C 1
ATOM 1245 O O . ARG A 1 158 ? -1.214 6.171 4.521 1.00 91.62 158 ARG A O 1
ATOM 1252 N N . VAL A 1 159 ? -1.341 5.730 2.315 1.00 88.69 159 VAL A N 1
ATOM 1253 C CA . VAL A 1 159 ? -0.107 4.966 2.237 1.00 88.69 159 VAL A CA 1
ATOM 1254 C C . VAL A 1 159 ? 1.075 5.934 2.408 1.00 88.69 159 VAL A C 1
ATOM 1256 O O . VAL A 1 159 ? 1.076 7.018 1.816 1.00 88.69 159 VAL A O 1
ATOM 1259 N N . GLY A 1 160 ? 2.000 5.592 3.308 1.00 75.69 160 GLY A N 1
ATOM 1260 C CA . GLY A 1 160 ? 3.143 6.423 3.708 1.00 75.69 160 GLY A CA 1
ATOM 1261 C C . GLY A 1 160 ? 4.491 5.948 3.199 1.00 75.69 160 GLY A C 1
ATOM 1262 O O . GLY A 1 160 ? 4.557 4.932 2.468 1.00 75.69 160 GLY A O 1
#

Secondary structure (DSSP, 8-state):
---HHHHHHHHHHHH-HHHHHHHHHHHHSS------TTSTT--SSPPPPPPHHHHHHHHHHHHSS---GGG-GGG---TT-EEEETTTTTEEEEEETTEEEEEETT--EEEEEEGGGHHHHHHHHH-SEEEGGG--SS--HHHHHHHHHHHHHTTSEEE-

Radius of gyration: 20.22 Å; chains: 1; bounding box: 54×36×44 Å

Foldseek 3Di:
DQAVLVVVVVVVVVVVVVVQQVVCCVPPVGHDDDDDCPDPPNDDDDDDDDDPVVVQVVCCVVPVDGDDCNSVRFLPAAQAWKKFAPCALQWDWDDDPQWIFIAGPVRHTQDTGGCQQVQQSVCSNHDGMDGLNPRDGPDDRVRSRVVVSSCSVSVRMTTD

Organism: NCBI:txid153971

Sequence (160 aa):
MYSAYVDEVWHQFVLFTVEYSKFCTKYFGSYRHHFPSNAPGASVGGPPEATLAEFGARYREIFGVDLPQVWDDSRCVTPHRRIVNRYCGRLVLGSVDGMAELTDGSGRVFLSVNDIAREALRFIAGTGAFYVRELPGDLTDEEKIALIAGLVETRILRVG

InterPro domains:
  IPR060757 UCP032817-like [PF27765] (1-39)